Protein AF-A0A090DRG4-F1 (afdb_monomer_lite)

Foldseek 3Di:
DDDDPPPPPPDDQDLVNQLVVLCVLAVDDSVVSSVLCVVVNDPSVSSNVVSNVVSVVVVVVVVPDD

Organism: Mesorhizobium plurifarium (NCBI:txid69974)

pLDDT: mean 79.31, std 17.43, range [44.66, 93.81]

Secondary structure (DSSP, 8-state):
----------S---HHHHHHHHHHHH---HHHHHHHHHHH-S-HHHHHHHHHHHHHHHHHHHTT--

Sequence (66 aa):
MTEPGEGSSHGRIDDKQLVILLKQKTGISDAQARRLIKAVGRDRPALLREARIIRARVQTSASGRA

Structure (mmCIF, N/CA/C/O backbone):
data_AF-A0A090DRG4-F1
#
_entry.id   AF-A0A090DRG4-F1
#
loop_
_atom_site.group_PDB
_atom_site.id
_atom_site.type_symbol
_atom_site.label_atom_id
_atom_site.label_alt_id
_atom_site.label_comp_id
_atom_site.label_asym_id
_atom_site.label_entity_id
_atom_site.label_seq_id
_atom_site.pdbx_PDB_ins_code
_atom_site.Cartn_x
_atom_site.Cartn_y
_atom_site.Cartn_z
_atom_site.occupancy
_atom_site.B_iso_or_equiv
_atom_site.auth_seq_id
_atom_site.auth_comp_id
_atom_site.auth_asym_id
_atom_site.auth_atom_id
_atom_site.pdbx_PDB_model_num
ATOM 1 N N . MET A 1 1 ? 29.608 16.234 -30.728 1.00 44.66 1 MET A N 1
ATOM 2 C CA . MET A 1 1 ? 29.571 16.058 -29.262 1.00 44.66 1 MET A CA 1
ATOM 3 C C . MET A 1 1 ? 28.114 15.813 -28.926 1.00 44.66 1 MET A C 1
ATOM 5 O O . MET A 1 1 ? 27.305 16.688 -29.185 1.00 44.66 1 MET A O 1
ATOM 9 N N . THR A 1 2 ? 27.774 14.576 -28.578 1.00 45.81 2 THR A N 1
ATOM 10 C CA . THR A 1 2 ? 26.394 14.075 -28.527 1.00 45.81 2 THR A CA 1
ATOM 11 C C . THR A 1 2 ? 25.662 14.638 -27.311 1.00 45.81 2 THR A C 1
ATOM 13 O O . THR A 1 2 ? 26.162 14.538 -26.193 1.00 45.81 2 THR A O 1
ATOM 16 N N . GLU A 1 3 ? 24.500 15.239 -27.552 1.00 56.16 3 GLU A N 1
ATOM 17 C CA . GLU A 1 3 ? 23.545 15.691 -26.538 1.00 56.16 3 GLU A CA 1
ATOM 18 C C . GLU A 1 3 ? 23.128 14.507 -25.643 1.00 56.16 3 GLU A C 1
ATOM 20 O O . GLU A 1 3 ? 23.045 13.374 -26.130 1.00 56.16 3 GLU A O 1
ATOM 25 N N . PRO A 1 4 ? 22.896 14.708 -24.334 1.00 54.22 4 PRO A N 1
ATOM 26 C CA . PRO A 1 4 ? 22.540 13.613 -23.450 1.00 54.22 4 PRO A CA 1
ATOM 27 C C . PRO A 1 4 ? 21.139 13.131 -23.821 1.00 54.22 4 PRO A C 1
ATOM 29 O O . PRO A 1 4 ? 20.146 13.817 -23.594 1.00 54.22 4 PRO A O 1
ATOM 32 N N . GLY A 1 5 ? 21.066 11.936 -24.404 1.00 44.72 5 GLY A N 1
ATOM 33 C CA . GLY A 1 5 ? 19.818 11.210 -24.548 1.00 44.72 5 GLY A CA 1
ATOM 34 C C . GLY A 1 5 ? 19.222 11.005 -23.163 1.00 44.72 5 GLY A C 1
ATOM 35 O O . GLY A 1 5 ? 19.649 10.118 -22.422 1.00 44.72 5 GLY A O 1
ATOM 36 N N . GLU A 1 6 ? 18.253 11.849 -22.820 1.00 50.94 6 GLU A N 1
ATOM 37 C CA . GLU A 1 6 ? 17.322 11.681 -21.716 1.00 50.94 6 GLU A CA 1
ATOM 38 C C . GLU A 1 6 ? 16.535 10.396 -21.999 1.00 50.94 6 GLU A C 1
ATOM 40 O O . GLU A 1 6 ? 15.471 10.369 -22.620 1.00 50.94 6 GLU A O 1
ATOM 45 N N . GLY A 1 7 ? 17.167 9.277 -21.649 1.00 47.44 7 GLY A N 1
ATOM 46 C CA . GLY A 1 7 ? 16.636 7.942 -21.806 1.00 47.44 7 GLY A CA 1
ATOM 47 C C . GLY A 1 7 ? 15.402 7.818 -20.936 1.00 47.44 7 GLY A C 1
ATOM 48 O O . GLY A 1 7 ? 15.500 7.536 -19.745 1.00 47.44 7 GLY A O 1
ATOM 49 N N . SER A 1 8 ? 14.251 8.073 -21.555 1.00 48.97 8 SER A N 1
ATOM 50 C CA . SER A 1 8 ? 12.919 7.597 -21.199 1.00 48.97 8 SER A CA 1
ATOM 51 C C . SER A 1 8 ? 12.937 6.541 -20.089 1.00 48.97 8 SER A C 1
ATOM 53 O O . SER A 1 8 ? 12.964 5.340 -20.350 1.00 48.97 8 SER A O 1
ATOM 55 N N . SER A 1 9 ? 12.836 6.977 -18.831 1.00 49.59 9 SER A N 1
ATOM 56 C CA . SER A 1 9 ? 12.485 6.102 -17.705 1.00 49.59 9 SER A CA 1
ATOM 57 C C . SER A 1 9 ? 10.972 5.865 -17.715 1.00 49.59 9 SER A C 1
ATOM 59 O O . SER A 1 9 ? 10.255 6.126 -16.753 1.00 49.59 9 SER A O 1
ATOM 61 N N . HIS A 1 10 ? 10.458 5.424 -18.862 1.00 51.12 10 HIS A N 1
ATOM 62 C CA . HIS A 1 10 ? 9.056 5.103 -19.064 1.00 51.12 10 HIS A CA 1
ATOM 63 C C . HIS A 1 10 ? 8.796 3.720 -18.450 1.00 51.12 10 HIS A C 1
ATOM 65 O O . HIS A 1 10 ? 9.190 2.695 -18.998 1.00 51.12 10 HIS A O 1
ATOM 71 N N . GLY A 1 11 ? 8.134 3.685 -17.290 1.00 55.06 11 GLY A N 1
ATOM 72 C CA . GLY A 1 11 ? 7.317 2.526 -16.909 1.00 55.06 11 GLY A CA 1
ATOM 73 C C . GLY A 1 11 ? 7.580 1.872 -15.554 1.00 55.06 11 GLY A C 1
ATOM 74 O O . GLY A 1 11 ? 6.777 1.037 -15.144 1.00 55.06 11 GLY A O 1
ATOM 75 N N . ARG A 1 12 ? 8.632 2.233 -14.811 1.00 65.69 12 ARG A N 1
ATOM 76 C CA . ARG A 1 12 ? 8.851 1.675 -13.463 1.00 65.69 12 ARG A CA 1
ATOM 77 C C . ARG A 1 12 ? 8.417 2.686 -12.410 1.00 65.69 12 ARG A C 1
ATOM 79 O O . ARG A 1 12 ? 9.155 3.602 -12.076 1.00 65.69 12 ARG A O 1
ATOM 86 N N . ILE A 1 13 ? 7.188 2.535 -11.913 1.00 78.00 13 ILE A N 1
ATOM 87 C CA . ILE A 1 13 ? 6.721 3.301 -10.753 1.00 78.00 13 ILE A CA 1
ATOM 88 C C . ILE A 1 13 ? 7.603 2.920 -9.560 1.00 78.00 13 ILE A C 1
ATOM 90 O O . ILE A 1 13 ? 7.651 1.755 -9.164 1.00 78.00 13 ILE A O 1
ATOM 94 N N . ASP A 1 14 ? 8.290 3.912 -9.006 1.00 86.19 14 ASP A N 1
ATOM 95 C CA . ASP A 1 14 ? 9.167 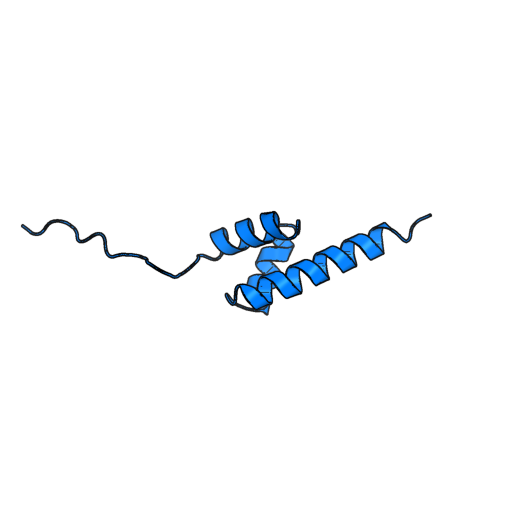3.747 -7.853 1.00 86.19 14 ASP A CA 1
ATOM 96 C C . ASP A 1 14 ? 8.373 3.460 -6.568 1.00 86.19 14 ASP A C 1
ATOM 98 O O . ASP A 1 14 ? 7.204 3.843 -6.442 1.00 86.19 14 ASP A O 1
ATOM 102 N N . ASP A 1 15 ? 9.004 2.853 -5.561 1.00 88.12 15 ASP A N 1
ATOM 103 C CA . ASP A 1 15 ? 8.311 2.470 -4.320 1.00 88.12 15 ASP A CA 1
ATOM 104 C C . ASP A 1 15 ? 7.723 3.700 -3.610 1.00 88.12 15 ASP A C 1
ATOM 106 O O . ASP A 1 15 ? 6.634 3.641 -3.039 1.00 88.12 15 ASP A O 1
ATOM 110 N N . LYS A 1 16 ? 8.398 4.854 -3.704 1.00 90.44 16 LYS A N 1
ATOM 111 C CA . LYS A 1 16 ? 7.890 6.134 -3.180 1.00 90.44 16 LYS A CA 1
ATOM 112 C C . LYS A 1 16 ? 6.587 6.559 -3.863 1.00 90.44 16 LYS A C 1
ATOM 114 O O . LYS A 1 16 ? 5.652 6.986 -3.189 1.00 90.44 16 LYS A O 1
ATOM 119 N N . GLN A 1 17 ? 6.513 6.408 -5.184 1.00 91.44 17 GLN A N 1
ATOM 120 C CA . GLN A 1 17 ? 5.323 6.733 -5.972 1.0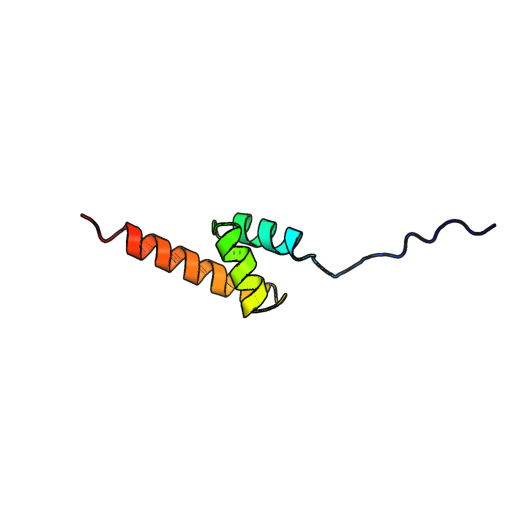0 91.44 17 GLN A CA 1
ATOM 121 C C . GLN A 1 17 ? 4.180 5.752 -5.673 1.00 91.44 17 GLN A C 1
ATOM 123 O O . GLN A 1 17 ? 3.031 6.168 -5.522 1.00 91.44 17 GLN A O 1
ATOM 128 N N . LEU A 1 18 ? 4.490 4.463 -5.485 1.00 90.69 18 LEU A N 1
ATOM 129 C CA . LEU A 1 18 ? 3.515 3.464 -5.036 1.00 90.69 18 LEU A CA 1
ATOM 130 C C . LEU A 1 18 ? 2.959 3.788 -3.644 1.00 90.69 18 LEU A C 1
ATOM 132 O O . LEU A 1 18 ? 1.748 3.701 -3.443 1.00 90.69 18 LEU A O 1
ATOM 136 N N . VAL A 1 19 ? 3.800 4.213 -2.695 1.00 93.50 19 VAL A N 1
ATOM 137 C CA . VAL A 1 19 ? 3.345 4.624 -1.355 1.00 93.50 19 VAL A CA 1
ATOM 138 C C . VAL A 1 19 ? 2.365 5.795 -1.437 1.00 93.50 19 VAL A C 1
ATOM 140 O O . VAL A 1 19 ? 1.294 5.728 -0.830 1.00 93.50 19 VAL A O 1
ATOM 143 N N . ILE A 1 20 ? 2.699 6.836 -2.208 1.00 93.81 20 ILE A N 1
ATOM 144 C CA . ILE A 1 20 ? 1.825 8.003 -2.406 1.00 93.81 20 ILE A CA 1
ATOM 145 C C . ILE A 1 20 ? 0.488 7.568 -3.015 1.00 93.81 20 ILE A C 1
ATOM 147 O O . ILE A 1 20 ? -0.572 7.937 -2.508 1.00 93.81 20 ILE A O 1
ATOM 151 N N . LEU A 1 21 ? 0.526 6.726 -4.051 1.00 91.81 21 LEU A N 1
ATOM 152 C CA . LEU A 1 21 ? -0.670 6.228 -4.724 1.00 91.81 21 LEU A CA 1
ATOM 153 C C . LEU A 1 21 ? -1.576 5.424 -3.785 1.00 91.81 21 LEU A C 1
ATOM 155 O O . LEU A 1 21 ? -2.792 5.619 -3.796 1.00 91.81 21 LEU A O 1
ATOM 159 N N . L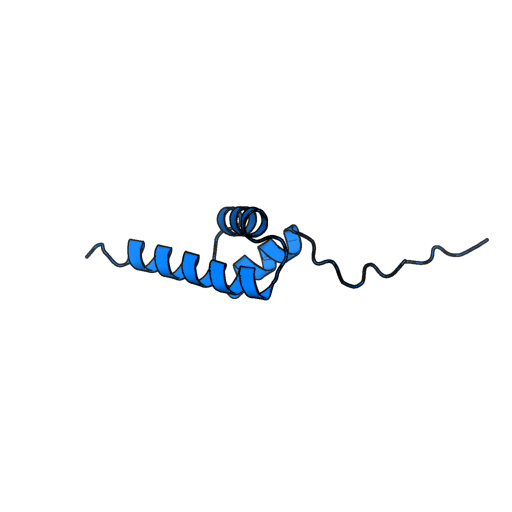EU A 1 22 ? -1.007 4.533 -2.970 1.00 92.50 22 LEU A N 1
ATOM 160 C CA . LEU A 1 22 ? -1.777 3.723 -2.025 1.00 92.50 22 LEU A CA 1
ATOM 161 C C . LEU A 1 22 ? -2.427 4.598 -0.957 1.00 92.50 22 LEU A C 1
ATOM 163 O O . LEU A 1 22 ? -3.624 4.481 -0.707 1.00 92.50 22 LEU A O 1
ATOM 167 N N . LYS A 1 23 ? -1.674 5.545 -0.396 1.00 93.50 23 LYS A N 1
ATOM 168 C CA . LYS A 1 23 ? -2.200 6.510 0.570 1.00 93.50 23 LYS A CA 1
ATOM 169 C C . LYS A 1 23 ? -3.357 7.323 -0.010 1.00 93.50 23 LYS A C 1
ATOM 171 O O . LYS A 1 23 ? -4.403 7.413 0.623 1.00 93.50 23 LYS A O 1
ATOM 176 N N . GLN A 1 24 ? -3.203 7.863 -1.218 1.00 91.75 24 GLN A N 1
ATOM 177 C CA . GLN A 1 24 ? -4.242 8.668 -1.866 1.00 91.75 24 GLN A CA 1
ATOM 178 C C . GLN A 1 24 ? -5.488 7.851 -2.229 1.00 91.75 24 GLN A C 1
ATOM 180 O O . GLN A 1 24 ? -6.602 8.341 -2.080 1.00 91.75 24 GLN A O 1
ATOM 185 N N . LYS A 1 25 ? -5.327 6.607 -2.701 1.00 92.62 25 LYS A N 1
ATOM 186 C CA . LYS A 1 25 ? -6.460 5.788 -3.165 1.00 92.62 25 LYS A CA 1
ATOM 187 C C . LYS A 1 25 ? -7.183 5.024 -2.063 1.00 92.62 25 LYS A C 1
ATOM 189 O O . LYS A 1 25 ? -8.353 4.698 -2.249 1.00 92.62 25 LYS A O 1
ATOM 194 N N . THR A 1 26 ? -6.511 4.679 -0.966 1.00 90.25 26 TH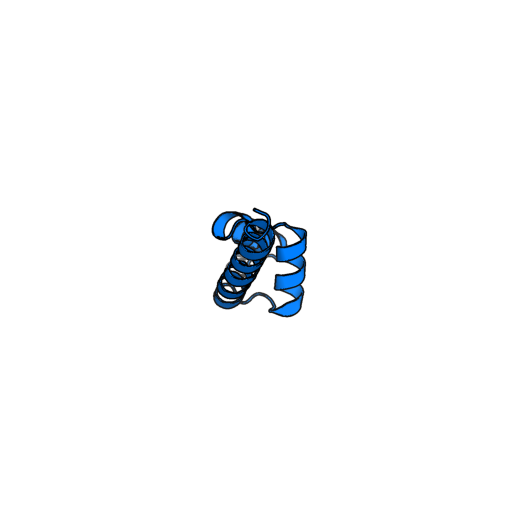R A N 1
ATOM 195 C CA . THR A 1 26 ? -7.098 3.826 0.083 1.00 90.25 26 THR A CA 1
ATOM 196 C C . THR A 1 26 ? -7.029 4.430 1.481 1.00 90.25 26 THR A C 1
ATOM 198 O O . THR A 1 26 ? -7.624 3.878 2.405 1.00 90.25 26 THR A O 1
ATOM 201 N N . GLY A 1 27 ? -6.303 5.533 1.675 1.00 90.56 27 GLY A N 1
ATOM 202 C CA . GLY A 1 27 ? -6.173 6.187 2.976 1.00 90.56 27 GLY A CA 1
ATOM 203 C C . GLY A 1 27 ? -5.386 5.375 4.009 1.00 90.56 27 GLY A C 1
ATOM 204 O O . GLY A 1 27 ? -5.602 5.556 5.208 1.00 90.56 27 GLY A O 1
ATOM 205 N N . ILE A 1 28 ? -4.523 4.444 3.585 1.00 93.00 28 ILE A N 1
ATOM 206 C CA . ILE A 1 28 ? -3.613 3.738 4.503 1.00 93.00 28 ILE A CA 1
ATOM 207 C C . ILE A 1 28 ? -2.388 4.596 4.841 1.00 93.00 28 ILE A C 1
ATOM 209 O O . ILE A 1 28 ? -2.030 5.505 4.092 1.00 93.00 28 ILE A O 1
ATOM 213 N N . SER A 1 29 ? -1.727 4.307 5.964 1.00 93.19 29 SER A N 1
ATOM 214 C CA . SER A 1 29 ? -0.512 5.026 6.358 1.00 93.19 29 SER A CA 1
ATOM 215 C C . SER A 1 29 ? 0.701 4.623 5.514 1.00 93.19 29 SER A C 1
ATOM 217 O O . SER A 1 29 ? 0.781 3.514 4.984 1.00 93.19 29 SER A O 1
ATOM 219 N N . ASP A 1 30 ? 1.704 5.497 5.449 1.00 93.00 30 ASP A N 1
ATOM 220 C CA . ASP A 1 30 ? 2.963 5.244 4.743 1.00 93.00 30 ASP A CA 1
ATOM 221 C C . ASP A 1 30 ? 3.665 3.956 5.213 1.00 93.00 30 ASP A C 1
ATOM 223 O O . ASP A 1 30 ? 4.257 3.227 4.417 1.00 93.00 30 ASP A O 1
ATOM 227 N N . ALA A 1 31 ? 3.598 3.654 6.515 1.00 93.06 31 ALA A N 1
ATOM 228 C CA . ALA A 1 31 ? 4.170 2.432 7.074 1.00 93.06 31 ALA A CA 1
ATOM 229 C C . ALA A 1 31 ? 3.428 1.181 6.580 1.00 93.06 31 ALA A C 1
ATOM 231 O O . ALA A 1 31 ? 4.068 0.184 6.243 1.00 93.06 31 ALA A O 1
ATOM 232 N N . GLN A 1 32 ? 2.095 1.243 6.497 1.00 92.50 32 GLN A N 1
ATOM 233 C CA . GLN A 1 32 ? 1.277 0.164 5.940 1.00 92.50 32 GLN A CA 1
ATOM 234 C C . GLN A 1 32 ? 1.566 -0.023 4.449 1.00 92.50 32 GLN A C 1
ATOM 236 O O . GLN A 1 32 ? 1.787 -1.150 4.017 1.00 92.50 32 GLN A O 1
ATOM 241 N N . ALA A 1 33 ? 1.661 1.067 3.685 1.00 93.62 33 ALA A N 1
ATOM 242 C CA . ALA A 1 33 ? 1.974 1.017 2.261 1.00 93.62 33 ALA A CA 1
ATOM 243 C C . ALA A 1 33 ? 3.359 0.404 1.993 1.00 93.62 33 ALA A C 1
ATOM 245 O O . ALA A 1 33 ? 3.482 -0.492 1.163 1.00 93.62 33 ALA A O 1
ATOM 246 N N . ARG A 1 34 ? 4.397 0.804 2.744 1.00 93.69 34 ARG A N 1
ATOM 247 C CA . ARG A 1 34 ? 5.747 0.220 2.619 1.00 93.69 34 ARG A CA 1
ATOM 248 C C . ARG A 1 34 ? 5.780 -1.270 2.950 1.00 93.69 34 ARG A C 1
ATOM 250 O O . ARG A 1 34 ? 6.449 -2.030 2.257 1.00 93.69 34 ARG A O 1
ATOM 257 N N . ARG A 1 35 ? 5.077 -1.696 4.006 1.00 93.50 35 ARG A N 1
ATOM 258 C CA . ARG A 1 35 ? 4.958 -3.124 4.350 1.00 93.50 35 ARG A CA 1
ATOM 259 C C . ARG A 1 35 ? 4.251 -3.896 3.244 1.00 93.50 35 ARG A C 1
ATOM 261 O O . ARG A 1 35 ? 4.691 -4.984 2.898 1.00 93.50 35 ARG A O 1
ATOM 268 N N . LEU A 1 36 ? 3.204 -3.309 2.670 1.00 91.56 36 LEU A N 1
ATOM 269 C CA . LEU A 1 36 ? 2.437 -3.935 1.608 1.00 91.56 36 LEU A CA 1
ATOM 270 C C . LEU A 1 36 ? 3.257 -4.106 0.324 1.00 91.56 36 LEU A C 1
ATOM 272 O O . LEU A 1 36 ? 3.260 -5.191 -0.242 1.00 91.56 36 LEU A O 1
ATOM 276 N N . ILE A 1 37 ? 4.023 -3.088 -0.075 1.00 92.19 37 ILE A N 1
ATOM 277 C CA . ILE A 1 37 ? 4.946 -3.174 -1.219 1.00 92.19 37 ILE A CA 1
ATOM 278 C C . ILE A 1 37 ? 6.010 -4.250 -0.989 1.00 92.19 37 ILE A C 1
ATOM 280 O O . ILE A 1 37 ? 6.311 -5.019 -1.894 1.00 92.19 37 ILE A O 1
ATOM 284 N N . LYS A 1 38 ? 6.543 -4.374 0.233 1.00 92.75 38 LYS A N 1
ATOM 285 C CA . LYS A 1 38 ? 7.489 -5.453 0.560 1.00 92.75 38 LYS A CA 1
ATOM 286 C C . LYS A 1 38 ? 6.858 -6.850 0.510 1.00 92.75 38 LYS A C 1
ATOM 288 O O . LYS A 1 38 ? 7.556 -7.793 0.167 1.00 92.75 38 LYS A O 1
ATOM 293 N N . ALA A 1 39 ? 5.582 -6.985 0.872 1.00 91.31 39 ALA A N 1
ATOM 294 C CA . ALA A 1 39 ? 4.895 -8.277 0.932 1.00 91.31 39 ALA A CA 1
ATOM 295 C C . ALA A 1 39 ? 4.342 -8.739 -0.427 1.00 91.31 39 ALA A C 1
ATOM 297 O O . ALA A 1 39 ? 4.407 -9.919 -0.747 1.00 91.31 39 ALA A O 1
ATOM 298 N N . VAL A 1 40 ? 3.787 -7.815 -1.212 1.00 89.25 40 VAL A N 1
ATOM 299 C CA . VAL A 1 40 ? 3.089 -8.092 -2.482 1.00 89.25 40 VAL A CA 1
ATOM 300 C C . VAL A 1 40 ? 3.980 -7.804 -3.696 1.00 89.25 40 VAL A C 1
ATOM 302 O O . VAL A 1 40 ? 3.732 -8.297 -4.792 1.00 89.25 40 VAL A O 1
ATOM 305 N N . GLY A 1 41 ? 5.031 -7.004 -3.521 1.00 88.62 41 GLY A N 1
ATOM 306 C CA . GLY A 1 41 ? 5.850 -6.490 -4.611 1.00 88.62 41 GLY A CA 1
ATOM 307 C C . GLY A 1 41 ? 5.262 -5.214 -5.214 1.00 88.62 41 GLY A C 1
ATOM 308 O O . GLY A 1 41 ? 4.627 -4.410 -4.533 1.00 88.62 41 GLY A O 1
ATOM 309 N N . ARG A 1 42 ? 5.499 -5.006 -6.512 1.00 87.56 42 ARG A N 1
ATOM 310 C CA . ARG A 1 42 ? 5.141 -3.771 -7.240 1.00 87.56 42 ARG A CA 1
ATOM 311 C C . ARG A 1 42 ? 3.894 -3.910 -8.118 1.00 87.56 42 ARG A C 1
ATOM 313 O O . ARG A 1 42 ? 3.613 -3.024 -8.924 1.00 87.56 42 ARG A O 1
ATOM 320 N N . ASP A 1 43 ? 3.143 -5.000 -7.966 1.00 89.19 43 ASP A N 1
ATOM 321 C CA . ASP A 1 43 ? 1.896 -5.207 -8.702 1.00 89.19 43 ASP A CA 1
ATOM 322 C C . ASP A 1 43 ? 0.811 -4.245 -8.200 1.00 89.19 43 ASP A C 1
ATOM 324 O O . ASP A 1 43 ? 0.261 -4.369 -7.105 1.00 89.19 43 ASP A O 1
ATOM 328 N N . ARG A 1 44 ? 0.526 -3.224 -9.004 1.00 85.62 44 ARG A N 1
ATOM 329 C CA . ARG A 1 44 ? -0.365 -2.125 -8.623 1.00 85.62 44 ARG A CA 1
ATOM 330 C C . ARG A 1 44 ? -1.818 -2.574 -8.361 1.00 85.62 44 ARG A C 1
ATOM 332 O O . ARG A 1 44 ? -2.377 -2.107 -7.364 1.00 85.62 44 ARG A O 1
ATOM 339 N N . PRO A 1 45 ? -2.448 -3.441 -9.182 1.00 89.31 45 PRO A N 1
ATOM 340 C CA . PRO A 1 45 ? -3.756 -4.022 -8.867 1.00 89.31 45 PRO A CA 1
ATOM 341 C C . PRO A 1 45 ? -3.795 -4.755 -7.520 1.00 89.31 45 PRO A C 1
ATOM 343 O O . PRO A 1 45 ? -4.688 -4.491 -6.708 1.00 89.31 45 PRO A O 1
ATOM 346 N N . ALA A 1 46 ? -2.816 -5.623 -7.253 1.00 91.44 46 ALA A N 1
ATOM 347 C CA . ALA A 1 46 ? -2.741 -6.393 -6.016 1.00 91.44 46 ALA A CA 1
ATOM 348 C C . ALA A 1 46 ? -2.539 -5.480 -4.799 1.00 91.44 46 ALA A C 1
ATOM 350 O O . ALA A 1 46 ? -3.253 -5.607 -3.802 1.00 91.44 46 ALA A O 1
ATOM 351 N N . LEU A 1 47 ? -1.654 -4.484 -4.906 1.00 92.25 47 LEU A N 1
ATOM 352 C CA . LEU A 1 47 ? -1.441 -3.490 -3.855 1.00 92.25 47 LEU A CA 1
ATOM 353 C C . LEU A 1 47 ? -2.725 -2.722 -3.517 1.00 92.25 47 LEU A C 1
ATOM 355 O O . LEU A 1 47 ? -3.040 -2.535 -2.346 1.00 92.25 47 LEU A O 1
ATOM 359 N N . LEU A 1 48 ? -3.506 -2.294 -4.512 1.00 91.56 48 LEU A N 1
ATOM 360 C CA . LEU A 1 48 ? -4.760 -1.578 -4.253 1.00 91.56 48 LEU A CA 1
ATOM 361 C C . LEU A 1 48 ? -5.817 -2.460 -3.586 1.00 91.56 48 LEU A C 1
ATOM 363 O O . LEU A 1 48 ? -6.549 -1.983 -2.714 1.00 91.56 48 LEU A O 1
ATOM 367 N N . ARG A 1 49 ? -5.897 -3.735 -3.980 1.00 92.75 49 ARG A N 1
ATOM 368 C CA . ARG A 1 49 ? -6.800 -4.709 -3.362 1.00 92.75 49 ARG A CA 1
ATOM 369 C C . ARG A 1 49 ? -6.456 -4.908 -1.889 1.00 92.75 49 ARG A C 1
ATOM 371 O O . ARG A 1 49 ? -7.315 -4.707 -1.033 1.00 92.75 49 ARG A O 1
ATOM 378 N N . GLU A 1 50 ? -5.202 -5.224 -1.593 1.00 92.38 50 GLU A N 1
ATOM 379 C CA . GLU A 1 50 ? -4.765 -5.481 -0.221 1.00 92.38 50 GLU A CA 1
ATOM 380 C C . GLU A 1 50 ? -4.824 -4.220 0.653 1.00 92.38 50 GLU A C 1
ATOM 382 O O . GLU A 1 50 ? -5.270 -4.267 1.799 1.00 92.38 50 GLU A O 1
ATOM 387 N N . ALA A 1 51 ? -4.485 -3.052 0.105 1.00 92.12 51 ALA A N 1
ATOM 388 C CA . ALA A 1 51 ? -4.588 -1.785 0.823 1.00 92.12 51 ALA A CA 1
ATOM 389 C C . ALA A 1 51 ? -6.035 -1.448 1.232 1.00 92.12 51 ALA A C 1
ATOM 391 O O . ALA A 1 51 ? -6.258 -0.925 2.328 1.00 92.12 51 ALA A O 1
ATOM 392 N N . ARG A 1 52 ? -7.034 -1.786 0.402 1.00 90.50 52 ARG A N 1
ATOM 393 C CA . ARG A 1 52 ? -8.458 -1.648 0.764 1.00 90.50 52 ARG A CA 1
ATOM 394 C C . ARG A 1 52 ? -8.854 -2.587 1.900 1.00 90.50 52 ARG A C 1
ATOM 396 O O . ARG A 1 52 ? -9.549 -2.151 2.814 1.00 90.50 52 ARG A O 1
ATOM 403 N N . ILE A 1 53 ? -8.381 -3.834 1.881 1.00 91.25 53 ILE A N 1
ATOM 404 C CA . ILE A 1 53 ? -8.639 -4.808 2.954 1.00 91.25 53 ILE A CA 1
ATOM 405 C C . ILE A 1 53 ? -8.038 -4.313 4.275 1.00 91.25 53 ILE A C 1
ATOM 407 O O . ILE A 1 53 ? -8.709 -4.338 5.307 1.00 91.25 53 ILE A O 1
ATOM 411 N N . ILE A 1 54 ? -6.801 -3.803 4.248 1.00 87.94 54 ILE A N 1
ATOM 412 C CA . ILE A 1 54 ? -6.142 -3.217 5.424 1.00 87.94 54 ILE A CA 1
ATOM 413 C C . ILE A 1 54 ? -6.967 -2.054 5.980 1.00 87.94 54 ILE A C 1
ATOM 415 O O . ILE A 1 54 ? -7.221 -2.008 7.183 1.00 87.94 54 ILE A O 1
ATOM 419 N N . ARG A 1 55 ? -7.419 -1.129 5.122 1.00 87.25 55 ARG A N 1
ATOM 420 C CA . ARG A 1 55 ? -8.246 0.007 5.553 1.00 87.25 55 ARG A CA 1
ATOM 421 C C . ARG A 1 55 ? -9.559 -0.450 6.187 1.00 87.25 55 ARG A C 1
ATOM 423 O O . ARG A 1 55 ? -9.908 0.052 7.253 1.00 87.25 55 ARG A O 1
ATOM 430 N N . ALA A 1 56 ? -10.255 -1.393 5.553 1.00 88.00 56 ALA A N 1
ATOM 431 C CA . ALA A 1 56 ? -11.522 -1.924 6.049 1.00 88.00 56 ALA A CA 1
ATOM 432 C C . ALA A 1 56 ? -11.353 -2.570 7.431 1.00 88.00 56 ALA A C 1
ATOM 434 O O . ALA A 1 56 ? -12.102 -2.257 8.349 1.00 88.00 56 ALA A O 1
ATOM 435 N N . ARG A 1 57 ? -10.301 -3.379 7.622 1.00 84.25 57 ARG A N 1
ATOM 436 C CA . ARG A 1 57 ? -9.985 -3.988 8.924 1.00 84.25 57 ARG A CA 1
ATOM 437 C C . ARG A 1 57 ? -9.733 -2.941 10.007 1.00 84.25 57 ARG A C 1
ATOM 439 O O . ARG A 1 57 ? -10.288 -3.060 11.091 1.00 84.25 57 ARG A O 1
ATOM 446 N N . VAL A 1 58 ? -8.951 -1.901 9.705 1.00 77.88 58 VAL A N 1
ATOM 447 C CA . VAL A 1 58 ? -8.683 -0.802 10.652 1.00 77.88 58 VAL A CA 1
ATOM 448 C C . VAL A 1 58 ? -9.974 -0.077 11.050 1.00 77.88 58 VAL A C 1
ATOM 450 O O . VAL A 1 58 ? -10.145 0.262 12.218 1.00 77.88 58 VAL A O 1
ATOM 453 N N . GLN A 1 59 ? -10.898 0.134 10.110 1.00 66.88 59 GLN A N 1
ATOM 454 C CA . GLN A 1 59 ? -12.193 0.760 10.397 1.00 66.88 59 GLN A CA 1
ATOM 455 C C . GLN A 1 59 ? -13.109 -0.143 11.228 1.00 66.88 59 GLN A C 1
ATOM 457 O O . GLN A 1 59 ? -13.727 0.340 12.173 1.00 66.88 59 GLN A O 1
ATOM 462 N N . THR A 1 60 ? -13.149 -1.449 10.953 1.00 63.59 60 THR A N 1
ATOM 463 C CA . THR A 1 60 ? -13.908 -2.409 11.768 1.00 63.59 60 THR A CA 1
ATOM 464 C C . THR A 1 60 ? -13.386 -2.467 13.205 1.00 63.59 60 THR A C 1
ATOM 466 O O . THR A 1 60 ? -14.183 -2.479 14.137 1.00 63.59 60 THR A O 1
ATOM 469 N N . SER A 1 61 ? -12.065 -2.430 13.414 1.00 60.62 61 SER A N 1
ATOM 470 C CA . SER A 1 61 ? -11.480 -2.390 14.764 1.00 60.62 61 SER A CA 1
ATOM 471 C C . SER A 1 61 ? -11.804 -1.097 15.520 1.00 60.62 61 SER A C 1
ATOM 473 O O . SER A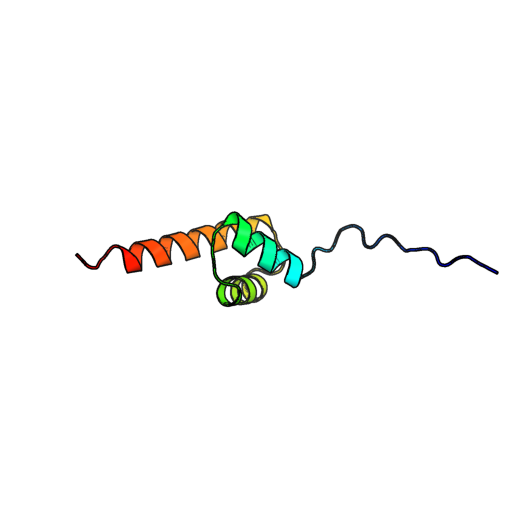 1 61 ? -11.959 -1.124 16.737 1.00 60.62 61 SER A O 1
ATOM 475 N N . ALA A 1 62 ? -11.908 0.035 14.816 1.00 59.09 62 ALA A N 1
ATOM 476 C CA . ALA A 1 62 ? -12.256 1.322 15.416 1.00 59.09 62 ALA A CA 1
ATOM 477 C C . ALA A 1 62 ? -13.761 1.457 15.710 1.00 59.09 62 ALA A C 1
ATOM 479 O O . ALA A 1 62 ? -14.138 2.140 16.656 1.00 59.09 62 ALA A O 1
ATOM 480 N N . SER A 1 63 ? -14.613 0.785 14.931 1.00 58.66 63 SER A N 1
ATOM 481 C CA . SER A 1 63 ? -16.075 0.845 15.055 1.00 58.66 63 SER A CA 1
ATOM 482 C C . SER A 1 63 ? -16.659 -0.088 16.127 1.00 58.66 63 SER A C 1
ATOM 484 O O . SER A 1 63 ? -17.862 -0.045 16.363 1.00 58.66 63 SER A O 1
ATOM 486 N N . GLY A 1 64 ? -15.845 -0.936 16.764 1.00 53.84 64 GLY A N 1
ATOM 487 C CA . GLY A 1 64 ? -16.284 -1.912 17.773 1.00 53.84 64 GLY A CA 1
ATOM 488 C C . GLY A 1 64 ? -16.237 -1.429 19.228 1.00 53.84 64 GLY A C 1
ATOM 489 O O . GLY A 1 64 ? -16.284 -2.254 20.134 1.00 53.84 64 GLY A O 1
ATOM 490 N N . ARG A 1 65 ? -16.086 -0.122 19.470 1.00 51.66 65 ARG A N 1
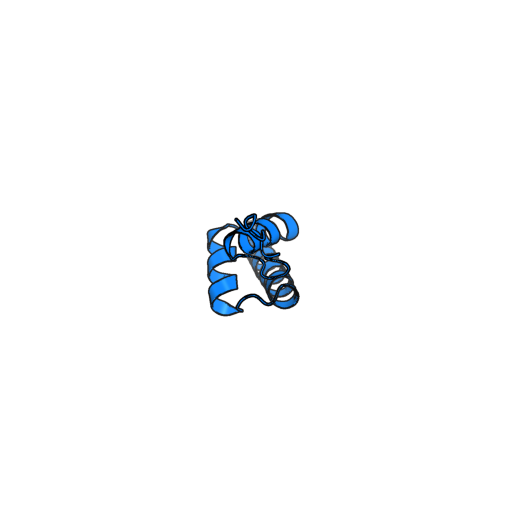ATOM 491 C CA . ARG A 1 65 ? -16.170 0.483 20.808 1.00 51.66 65 ARG A CA 1
ATOM 492 C C . ARG A 1 65 ? -17.352 1.451 20.851 1.00 51.66 65 ARG A C 1
ATOM 494 O O . ARG A 1 65 ? -17.171 2.640 20.605 1.00 51.66 65 ARG A O 1
ATOM 501 N N . ALA A 1 66 ? -18.535 0.925 21.135 1.00 48.34 66 ALA A N 1
ATOM 502 C CA . ALA A 1 66 ? -19.695 1.672 21.607 1.00 48.34 66 ALA A CA 1
ATOM 503 C C . ALA A 1 66 ? -20.375 0.832 22.689 1.00 48.34 66 ALA A C 1
ATOM 505 O O . ALA A 1 66 ? -20.431 -0.405 22.493 1.00 48.34 66 ALA A O 1
#

Radius of gyration: 16.75 Å; chains: 1; bounding box: 49×24×51 Å